Protein AF-A0A7W0QDR0-F1 (afdb_monomer)

Sequence (80 aa):
TLWLGVSLLFGLYLSHFDRYETTYGTLGGAIIFLTWLWLSNMALLFGAEINDVLADFRKDRDAAAAKLADPNEPGVDPET

pLDDT: mean 75.78, std 8.97, range [54.94, 90.0]

Foldseek 3Di:
DLVVVLVVVLVVVVVVCPVVCVPQPVNSVVVSVVVNVVSVVVSVVVVVVVVVVVVVVVVVVVVVVVVVPPPPPDDDDPDD

Radius of gyration: 24.59 Å; Cα contacts (8 Å, |Δi|>4): 11; chains: 1; bounding box: 52×15×71 Å

Mean predicted aligned error: 12.6 Å

Secondary structure (DSSP, 8-state):
-HHHHHHHHHHHHHHHHTTTHHHHHHHHHHHHHHHHHHHHHHHHHHHHHHHHHHHHHHHHHHHHHHHHT-TTS----S--
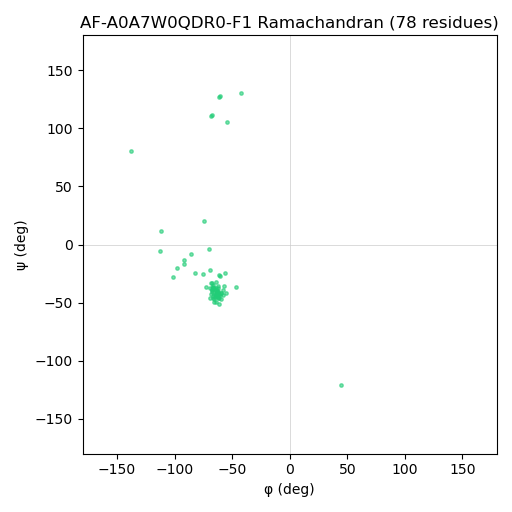
Structure (mmCIF, N/CA/C/O backbone):
data_AF-A0A7W0QDR0-F1
#
_entry.id   AF-A0A7W0QDR0-F1
#
loop_
_atom_site.group_PDB
_atom_site.id
_atom_site.type_symbol
_atom_site.label_atom_id
_atom_site.label_alt_id
_atom_site.label_comp_id
_atom_site.label_asym_id
_atom_site.label_entity_id
_atom_site.label_seq_id
_atom_site.pdbx_PDB_ins_code
_atom_site.Cartn_x
_atom_site.Cartn_y
_atom_site.Cartn_z
_atom_site.occupancy
_atom_site.B_iso_or_equiv
_atom_site.auth_seq_id
_atom_site.auth_comp_id
_atom_site.auth_asym_id
_atom_site.auth_atom_id
_atom_site.pdbx_PDB_model_num
ATOM 1 N N . THR A 1 1 ? 7.019 3.424 -7.695 1.00 60.78 1 THR A N 1
ATOM 2 C CA . THR A 1 1 ? 5.644 3.982 -7.689 1.00 60.78 1 THR A CA 1
ATOM 3 C C . THR A 1 1 ? 4.627 3.065 -7.028 1.00 60.78 1 THR A C 1
ATOM 5 O O . THR A 1 1 ? 3.651 3.581 -6.502 1.00 60.78 1 THR A O 1
ATOM 8 N N . LEU A 1 2 ? 4.873 1.749 -6.965 1.00 68.75 2 LEU A N 1
ATOM 9 C CA . LEU A 1 2 ? 4.016 0.752 -6.304 1.00 68.75 2 LEU A CA 1
ATOM 10 C C . LEU A 1 2 ? 3.538 1.143 -4.892 1.00 68.75 2 LEU A 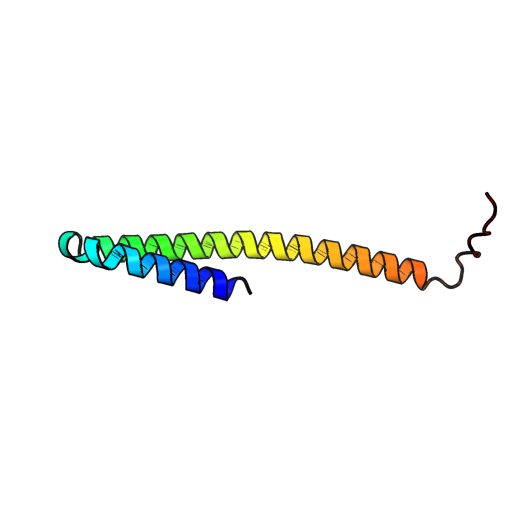C 1
ATOM 12 O O . LEU A 1 2 ? 2.384 0.913 -4.549 1.00 68.75 2 LEU A O 1
ATOM 16 N N . TRP A 1 3 ? 4.391 1.816 -4.114 1.00 72.44 3 TRP A N 1
ATOM 17 C CA . TRP A 1 3 ? 4.060 2.313 -2.775 1.00 72.44 3 TRP A CA 1
ATOM 18 C C . TRP A 1 3 ? 2.812 3.214 -2.746 1.00 72.44 3 TRP A C 1
ATOM 20 O O . TRP A 1 3 ? 1.947 3.023 -1.900 1.00 72.44 3 TRP A O 1
ATOM 30 N N . LEU A 1 4 ? 2.654 4.119 -3.720 1.00 76.62 4 LEU A N 1
ATOM 31 C CA . LEU A 1 4 ? 1.483 5.002 -3.795 1.00 76.62 4 LEU A CA 1
ATOM 32 C C . LEU A 1 4 ? 0.191 4.229 -4.088 1.00 76.62 4 LEU A C 1
ATOM 34 O O . LEU A 1 4 ? -0.855 4.556 -3.534 1.00 76.62 4 LEU A O 1
ATOM 38 N N . GLY A 1 5 ? 0.266 3.191 -4.927 1.00 80.50 5 GLY A N 1
ATOM 39 C CA . GLY A 1 5 ? -0.880 2.328 -5.221 1.00 80.50 5 GLY A CA 1
ATOM 40 C C . GLY A 1 5 ? -1.345 1.564 -3.982 1.00 80.50 5 GLY A C 1
ATOM 41 O O . GLY A 1 5 ? -2.535 1.542 -3.685 1.00 80.50 5 GLY A O 1
ATOM 42 N N . VAL A 1 6 ? -0.399 1.017 -3.213 1.00 78.75 6 VAL A N 1
ATOM 43 C CA . VAL A 1 6 ? -0.682 0.307 -1.955 1.00 78.75 6 VAL A CA 1
ATOM 44 C C . VAL A 1 6 ? -1.284 1.251 -0.908 1.00 78.75 6 VAL A C 1
ATOM 46 O O . VAL A 1 6 ? -2.277 0.899 -0.274 1.00 78.75 6 VAL A O 1
ATOM 49 N N . SER A 1 7 ? -0.752 2.470 -0.762 1.00 78.31 7 SER A N 1
ATOM 50 C CA . SER A 1 7 ? -1.294 3.469 0.170 1.00 78.31 7 SER A CA 1
ATOM 51 C C . SER A 1 7 ? -2.721 3.902 -0.183 1.00 78.31 7 SER A C 1
ATOM 53 O O . SER A 1 7 ? -3.554 4.031 0.714 1.00 78.31 7 SER A O 1
ATOM 55 N N . LEU A 1 8 ? -3.030 4.089 -1.472 1.00 83.50 8 LEU A N 1
ATOM 56 C CA . LEU A 1 8 ? -4.379 4.445 -1.923 1.00 83.50 8 LEU A CA 1
ATOM 57 C C . LEU A 1 8 ? -5.378 3.307 -1.666 1.00 83.50 8 LEU A C 1
ATOM 59 O O . LEU A 1 8 ? -6.480 3.541 -1.167 1.00 83.50 8 LEU A O 1
ATOM 63 N N . LEU A 1 9 ? -4.975 2.070 -1.970 1.00 80.81 9 LEU A N 1
ATOM 64 C CA . LEU A 1 9 ? -5.804 0.881 -1.780 1.00 80.81 9 LEU A CA 1
ATOM 65 C C . LEU A 1 9 ? -6.110 0.643 -0.295 1.00 80.81 9 LEU A C 1
ATOM 67 O O . LEU A 1 9 ? -7.245 0.334 0.064 1.00 80.81 9 LEU A O 1
ATOM 71 N N . PHE A 1 10 ? -5.127 0.871 0.578 1.00 78.88 10 PHE A N 1
ATOM 72 C CA . PHE A 1 10 ? -5.322 0.797 2.023 1.00 78.88 10 PHE A CA 1
ATOM 73 C C . PHE A 1 10 ? -6.235 1.907 2.563 1.00 78.88 10 PHE A C 1
ATOM 75 O O . PHE A 1 10 ? -7.086 1.643 3.410 1.00 78.88 10 PHE A O 1
ATOM 82 N N . GLY A 1 11 ? -6.122 3.133 2.040 1.00 79.44 11 GLY A N 1
ATOM 83 C CA . GLY A 1 11 ? -7.019 4.235 2.405 1.00 79.44 11 GLY A CA 1
ATOM 84 C C . GLY A 1 11 ? -8.487 3.968 2.044 1.00 79.44 11 GLY A C 1
ATOM 85 O O . GLY A 1 11 ? -9.380 4.245 2.844 1.00 79.44 11 GLY A O 1
ATOM 86 N N . LEU A 1 12 ? -8.748 3.373 0.872 1.00 79.75 12 LEU A N 1
ATOM 87 C CA . LEU A 1 12 ? -10.093 2.937 0.462 1.00 79.75 12 LEU A CA 1
ATOM 88 C C . LEU A 1 12 ? -10.623 1.770 1.300 1.00 79.75 12 LEU A C 1
ATOM 90 O O . LEU A 1 12 ? -11.826 1.672 1.541 1.00 79.75 12 LEU A O 1
ATOM 94 N N . TYR A 1 13 ? -9.730 0.887 1.742 1.00 76.31 13 TYR A N 1
ATOM 95 C CA . TYR A 1 13 ? -10.086 -0.206 2.631 1.00 76.31 13 TYR A CA 1
ATOM 96 C C . TYR A 1 13 ? -10.531 0.335 3.997 1.00 76.31 13 TYR A C 1
ATOM 98 O O . TYR A 1 13 ? -11.631 0.024 4.435 1.00 76.31 13 TYR A O 1
ATOM 106 N N . LEU A 1 14 ? -9.771 1.241 4.626 1.00 74.38 14 LEU A N 1
ATOM 107 C CA . LEU A 1 14 ? -10.172 1.854 5.902 1.00 74.38 14 LEU A CA 1
ATOM 108 C C . LEU A 1 14 ? -11.524 2.587 5.821 1.00 74.38 14 LEU A C 1
ATOM 110 O O . LEU A 1 14 ? -12.339 2.462 6.732 1.00 74.38 14 LEU A O 1
ATOM 114 N N . SER A 1 15 ? -11.812 3.284 4.716 1.00 74.25 15 SER A N 1
ATOM 115 C CA . SER A 1 15 ? -13.080 4.016 4.559 1.00 74.25 15 SER A CA 1
ATOM 116 C C . SER A 1 15 ? -14.319 3.119 4.418 1.00 74.25 15 SER A C 1
ATOM 118 O O . SER A 1 15 ? -15.429 3.559 4.713 1.00 74.25 15 SER A O 1
ATOM 120 N N . HIS A 1 16 ? -14.159 1.858 4.001 1.00 70.31 16 HIS A N 1
ATOM 121 C CA . HIS A 1 16 ? -15.260 0.889 3.952 1.00 70.31 16 HIS A CA 1
ATOM 122 C C . HIS A 1 16 ? -15.548 0.227 5.310 1.00 70.31 16 HIS A C 1
ATOM 124 O O . HIS A 1 16 ? -16.674 -0.225 5.536 1.00 70.31 16 HIS A O 1
ATOM 130 N N . PHE A 1 17 ? -14.564 0.172 6.213 1.00 65.62 17 PHE A N 1
ATOM 131 C CA . PHE A 1 17 ? -14.643 -0.597 7.463 1.00 65.62 17 PHE A CA 1
ATOM 132 C C . PHE A 1 17 ? -15.160 0.190 8.674 1.00 65.62 17 PHE A C 1
ATOM 134 O O . PHE A 1 17 ? -15.599 -0.432 9.642 1.00 65.62 17 PHE A O 1
ATOM 141 N N . ASP A 1 18 ? -15.232 1.518 8.578 1.00 60.09 18 ASP A N 1
ATOM 142 C CA . ASP A 1 18 ? -15.696 2.428 9.640 1.00 60.09 18 ASP A CA 1
ATOM 143 C C . ASP A 1 18 ? -17.119 2.095 10.159 1.00 60.09 18 ASP A C 1
ATOM 145 O O . ASP A 1 18 ? -17.470 2.355 11.305 1.00 60.09 18 ASP A O 1
ATOM 149 N N . ARG A 1 19 ? -17.955 1.428 9.342 1.00 59.38 19 ARG A N 1
ATOM 150 C CA . ARG A 1 19 ? -19.308 0.978 9.741 1.00 59.38 19 ARG A CA 1
ATOM 151 C C . ARG A 1 19 ? -19.383 -0.439 10.325 1.00 59.38 19 ARG A C 1
ATOM 153 O O . ARG A 1 19 ? -20.388 -0.766 10.949 1.00 59.38 19 ARG A O 1
ATOM 160 N N . TYR A 1 20 ? -18.365 -1.280 10.136 1.00 54.94 20 TYR A N 1
ATOM 161 C CA . TYR A 1 20 ? -18.349 -2.674 10.618 1.00 54.94 20 TYR A CA 1
ATOM 162 C C . TYR A 1 20 ? -17.594 -2.844 11.946 1.00 54.94 20 TYR A C 1
ATOM 164 O O . TYR A 1 20 ? -17.826 -3.808 12.679 1.00 54.94 20 TYR A O 1
ATOM 172 N N . GLU A 1 21 ? -16.727 -1.891 12.290 1.00 58.22 21 GLU A N 1
ATOM 173 C CA . GLU A 1 21 ? -15.935 -1.897 13.523 1.00 58.22 21 GLU A CA 1
ATOM 174 C C . GLU A 1 21 ? -16.806 -1.813 14.794 1.00 58.22 21 GLU A C 1
ATOM 176 O O . GLU A 1 21 ? -16.501 -2.460 15.795 1.00 58.22 21 GLU A O 1
ATOM 181 N N . THR A 1 22 ? -17.957 -1.128 14.736 1.00 61.03 22 THR A N 1
ATOM 182 C CA . THR A 1 22 ? -18.888 -0.968 15.874 1.00 61.03 22 THR A CA 1
ATOM 183 C C . THR A 1 22 ? -19.466 -2.291 16.400 1.00 61.03 22 THR A C 1
ATOM 185 O O . THR A 1 22 ? -19.809 -2.376 17.577 1.00 61.03 22 THR A O 1
ATOM 188 N N . THR A 1 23 ? -19.564 -3.338 15.573 1.00 66.19 23 THR A N 1
ATOM 189 C CA . THR A 1 23 ? -20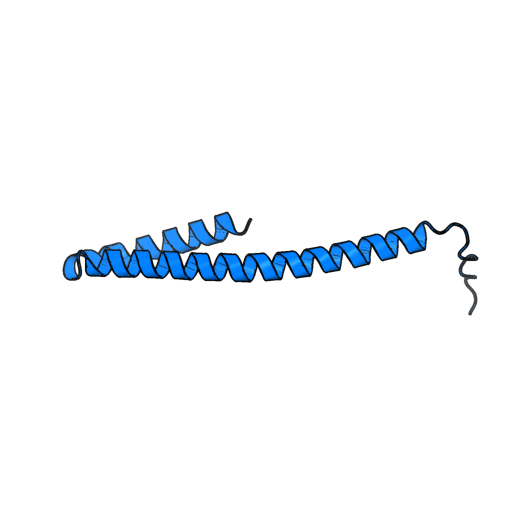.104 -4.649 15.992 1.00 66.19 23 THR A CA 1
ATOM 190 C C . THR A 1 23 ? -19.010 -5.683 16.267 1.00 66.19 23 THR A C 1
ATOM 192 O O . THR A 1 23 ? -19.214 -6.576 17.087 1.00 66.19 23 THR A O 1
ATOM 195 N N . TYR A 1 24 ? -17.847 -5.563 15.617 1.00 66.94 24 TYR A N 1
ATOM 196 C CA . TYR A 1 24 ? -16.801 -6.593 15.649 1.00 66.94 24 TYR A CA 1
ATOM 197 C C . TYR A 1 24 ? -15.513 -6.189 16.382 1.00 66.94 24 TYR A C 1
ATOM 199 O O . TYR A 1 24 ? -14.658 -7.049 16.584 1.00 66.94 24 TYR A O 1
ATOM 207 N N . GLY A 1 25 ? -15.367 -4.940 16.839 1.00 74.69 25 GLY A N 1
ATOM 208 C CA . GLY A 1 25 ? -14.284 -4.506 17.732 1.00 74.69 25 GLY A CA 1
ATOM 209 C C . GLY A 1 25 ? -12.896 -5.029 17.329 1.00 74.69 25 GLY A C 1
ATOM 210 O O . GLY A 1 25 ? -12.434 -4.826 16.208 1.00 74.69 25 GLY A O 1
ATOM 211 N N . THR A 1 26 ? -12.237 -5.771 18.225 1.00 73.69 26 THR A N 1
ATOM 212 C CA . THR A 1 26 ? -10.886 -6.333 18.020 1.00 73.69 26 THR A CA 1
ATOM 213 C C . THR A 1 26 ? -10.767 -7.308 16.839 1.00 73.69 26 THR A C 1
ATOM 215 O O . THR A 1 26 ? -9.692 -7.405 16.244 1.00 73.69 26 THR A O 1
ATOM 218 N N . LEU A 1 27 ? -11.849 -7.992 16.448 1.00 79.31 27 LEU A N 1
ATOM 219 C CA . LEU A 1 27 ? -11.891 -8.838 15.246 1.00 79.31 27 LEU A CA 1
ATOM 220 C C . LEU A 1 27 ? -11.771 -7.997 13.966 1.00 79.31 27 LEU A C 1
ATOM 222 O O . LEU A 1 27 ? -11.111 -8.422 13.020 1.00 79.31 27 LEU A O 1
ATOM 226 N N . GLY A 1 28 ? -12.329 -6.781 13.957 1.00 79.06 28 GLY A N 1
ATOM 227 C CA . GLY A 1 28 ? -12.160 -5.825 12.859 1.00 79.06 28 GLY A CA 1
ATOM 228 C C . GLY A 1 28 ? -10.696 -5.424 12.676 1.00 79.06 28 GLY A C 1
ATOM 229 O O . GLY A 1 28 ? -10.161 -5.513 11.571 1.00 79.06 28 GLY A O 1
ATOM 230 N N . GLY A 1 29 ? -10.011 -5.104 13.779 1.00 79.19 29 GLY A N 1
ATOM 231 C CA . GLY A 1 29 ? -8.577 -4.797 13.775 1.00 79.19 29 GLY A CA 1
ATOM 232 C C . GLY A 1 29 ? -7.710 -5.951 13.256 1.00 79.19 29 GLY A C 1
ATOM 233 O O . GLY A 1 29 ? -6.810 -5.734 12.443 1.00 79.19 29 GLY A O 1
ATOM 234 N N . ALA A 1 30 ? -8.016 -7.191 13.652 1.00 84.25 30 ALA A N 1
ATOM 235 C CA . ALA A 1 30 ? -7.303 -8.372 13.167 1.00 84.25 30 ALA A CA 1
ATOM 236 C C . ALA A 1 30 ? -7.465 -8.576 11.649 1.00 84.25 30 ALA A C 1
ATOM 238 O O . ALA A 1 30 ? -6.488 -8.875 10.964 1.00 84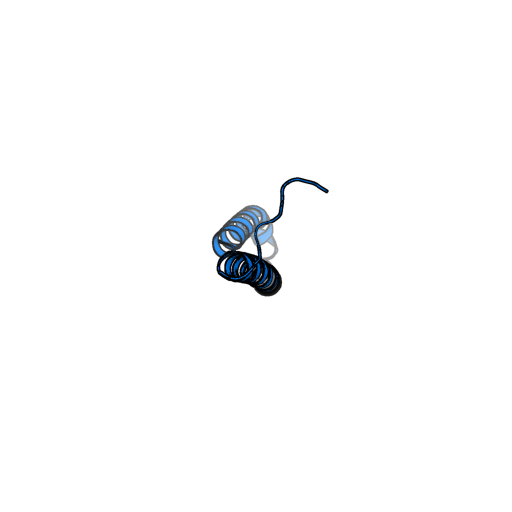.25 30 ALA A O 1
ATOM 239 N N . ILE A 1 31 ? -8.670 -8.369 11.106 1.00 83.94 31 ILE A N 1
ATOM 240 C CA . ILE A 1 31 ? -8.946 -8.484 9.664 1.00 83.94 31 ILE A CA 1
ATOM 241 C C . ILE A 1 31 ? -8.231 -7.376 8.876 1.00 83.94 31 ILE A C 1
ATOM 243 O O . ILE A 1 31 ? -7.684 -7.640 7.803 1.00 83.94 31 ILE A O 1
ATOM 247 N N . ILE A 1 32 ? -8.180 -6.149 9.408 1.00 82.88 32 ILE A N 1
ATOM 248 C CA . ILE A 1 32 ? -7.410 -5.046 8.811 1.00 82.88 32 ILE A CA 1
ATOM 249 C C . ILE A 1 32 ? -5.922 -5.397 8.765 1.00 82.88 32 ILE A C 1
ATOM 251 O O . ILE A 1 32 ? -5.283 -5.242 7.725 1.00 82.88 32 ILE A O 1
ATOM 255 N N . PHE A 1 33 ? -5.382 -5.928 9.861 1.00 84.19 33 PHE A N 1
ATOM 256 C CA . PHE A 1 33 ? -3.986 -6.345 9.931 1.00 84.19 33 PHE A CA 1
ATOM 257 C C . PHE A 1 33 ? -3.663 -7.492 8.956 1.00 84.19 33 PHE A C 1
ATOM 259 O O . PHE A 1 33 ? -2.666 -7.435 8.237 1.00 84.19 33 PHE A O 1
ATOM 266 N N . LEU A 1 34 ? -4.534 -8.502 8.865 1.00 88.56 34 LEU A N 1
ATOM 267 C CA . LEU A 1 34 ? -4.418 -9.594 7.891 1.00 88.56 34 LEU A CA 1
ATOM 268 C C . LEU A 1 34 ? -4.475 -9.089 6.446 1.00 88.56 34 LEU A C 1
ATOM 270 O O . LEU A 1 34 ? -3.669 -9.509 5.617 1.00 88.56 34 LEU A O 1
ATOM 274 N N . THR A 1 35 ? -5.378 -8.155 6.146 1.00 85.25 35 THR A N 1
ATOM 275 C CA . THR A 1 35 ? -5.493 -7.559 4.809 1.00 85.25 35 THR A CA 1
ATOM 276 C C . THR A 1 35 ? -4.266 -6.722 4.463 1.00 85.25 35 THR A C 1
ATOM 278 O O . THR A 1 35 ? -3.785 -6.776 3.334 1.00 85.25 35 THR A O 1
ATOM 281 N N . TRP A 1 36 ? -3.697 -6.011 5.438 1.00 84.00 36 TRP A N 1
ATOM 282 C CA . TRP A 1 36 ? -2.441 -5.283 5.270 1.00 84.00 36 TRP A CA 1
ATOM 283 C C . TRP A 1 36 ? -1.261 -6.210 4.948 1.00 84.00 36 TRP A C 1
ATOM 285 O O . TRP A 1 36 ? -0.490 -5.941 4.022 1.00 84.00 36 TRP A O 1
ATOM 295 N N . LEU A 1 37 ? -1.137 -7.329 5.669 1.00 87.31 37 LEU A N 1
ATOM 296 C CA . LEU A 1 37 ? -0.123 -8.347 5.382 1.00 87.31 37 LEU A CA 1
ATOM 297 C C . LEU A 1 37 ? -0.329 -8.973 3.998 1.00 87.31 37 LEU A C 1
ATOM 299 O O . LEU A 1 37 ? 0.635 -9.161 3.256 1.00 87.31 37 LEU A O 1
ATOM 303 N N . TRP A 1 38 ? -1.580 -9.240 3.622 1.00 87.00 38 TRP A N 1
ATOM 304 C CA . TRP A 1 38 ? -1.919 -9.783 2.311 1.00 87.00 38 TRP A CA 1
ATOM 305 C C . TRP A 1 38 ? -1.587 -8.807 1.169 1.00 87.00 38 TRP A C 1
ATOM 307 O O . TRP A 1 38 ? -0.936 -9.206 0.201 1.00 87.00 38 TRP A O 1
ATOM 317 N N . LEU A 1 39 ? -1.931 -7.518 1.305 1.00 85.19 39 LEU A N 1
ATOM 318 C CA . LEU A 1 39 ? -1.542 -6.470 0.349 1.00 85.19 39 LEU A CA 1
ATOM 319 C C . LEU A 1 39 ? -0.019 -6.346 0.236 1.00 85.19 39 LEU A C 1
ATOM 321 O O . LEU A 1 39 ? 0.499 -6.189 -0.867 1.00 85.19 39 LEU A O 1
ATOM 325 N N . SER A 1 40 ? 0.701 -6.421 1.358 1.00 85.19 40 SER A N 1
ATOM 326 C CA . SER A 1 40 ? 2.167 -6.340 1.361 1.00 85.19 40 SER A CA 1
ATOM 327 C C . SER A 1 40 ? 2.794 -7.511 0.601 1.00 85.19 40 SER A C 1
ATOM 329 O O . SER A 1 40 ? 3.722 -7.311 -0.179 1.00 85.19 40 SER A O 1
ATOM 331 N N . ASN A 1 41 ? 2.248 -8.721 0.760 1.00 90.00 41 ASN A N 1
ATOM 332 C CA . ASN A 1 41 ? 2.683 -9.891 0.000 1.00 90.00 41 ASN A CA 1
ATOM 333 C C . ASN A 1 41 ? 2.423 -9.727 -1.508 1.00 90.00 41 ASN A C 1
ATOM 335 O O . ASN A 1 41 ? 3.306 -9.993 -2.322 1.00 90.00 41 ASN A O 1
ATOM 339 N N . MET A 1 42 ? 1.243 -9.223 -1.884 1.00 87.25 42 MET A N 1
ATOM 340 C CA . MET A 1 42 ? 0.932 -8.910 -3.284 1.00 87.25 42 MET A CA 1
ATOM 341 C C . MET A 1 42 ? 1.886 -7.855 -3.852 1.00 87.25 42 MET A C 1
ATOM 343 O O . MET A 1 42 ? 2.401 -8.026 -4.953 1.00 87.25 42 MET A O 1
ATOM 347 N N . ALA A 1 43 ? 2.192 -6.798 -3.097 1.00 85.44 43 ALA A N 1
ATOM 348 C CA . ALA A 1 43 ? 3.142 -5.775 -3.519 1.00 85.44 43 ALA A CA 1
ATOM 349 C C . ALA A 1 43 ? 4.563 -6.334 -3.721 1.00 85.44 43 ALA A C 1
ATOM 351 O O . ALA A 1 43 ? 5.247 -5.933 -4.658 1.00 85.44 43 ALA A O 1
ATOM 352 N N . LEU A 1 44 ? 5.011 -7.274 -2.886 1.00 85.44 44 LEU A N 1
ATOM 353 C CA . LEU A 1 44 ? 6.320 -7.913 -3.050 1.00 85.44 44 LEU A CA 1
ATOM 354 C C . LEU A 1 44 ? 6.386 -8.774 -4.317 1.00 85.44 44 LEU A C 1
ATOM 356 O O . LEU A 1 44 ? 7.339 -8.643 -5.083 1.00 85.44 44 LEU A O 1
ATOM 360 N N . LEU A 1 45 ? 5.363 -9.598 -4.563 1.00 86.81 45 LEU A N 1
ATOM 361 C CA . LEU A 1 45 ? 5.274 -10.430 -5.768 1.00 86.81 45 LEU A CA 1
ATOM 362 C C . LEU A 1 45 ? 5.232 -9.575 -7.039 1.00 86.81 45 LEU A C 1
ATOM 364 O O . LEU A 1 45 ? 6.061 -9.750 -7.928 1.00 86.81 45 LEU A O 1
ATOM 368 N N . PHE A 1 46 ? 4.333 -8.588 -7.092 1.00 84.38 46 PHE A N 1
ATOM 369 C CA . PHE A 1 46 ? 4.250 -7.668 -8.229 1.00 84.38 46 PHE A CA 1
ATOM 370 C C . PHE A 1 46 ? 5.527 -6.840 -8.406 1.00 84.38 46 PHE A C 1
ATOM 372 O O . PHE A 1 46 ? 5.927 -6.560 -9.531 1.00 84.38 46 PHE A O 1
ATOM 379 N N . GLY A 1 47 ? 6.183 -6.443 -7.314 1.00 82.19 47 GLY A N 1
ATOM 380 C CA . GLY A 1 47 ? 7.460 -5.738 -7.370 1.00 82.19 47 GLY A CA 1
ATOM 381 C C . GLY A 1 47 ? 8.563 -6.576 -8.017 1.00 82.19 47 GLY A C 1
ATOM 382 O O . GLY A 1 47 ? 9.321 -6.045 -8.827 1.00 82.19 47 GLY A O 1
ATOM 383 N N . ALA A 1 48 ? 8.628 -7.871 -7.695 1.00 82.19 48 ALA A N 1
ATOM 384 C CA . ALA A 1 48 ? 9.586 -8.799 -8.287 1.00 82.19 48 ALA A CA 1
ATOM 385 C C . ALA A 1 48 ? 9.325 -9.009 -9.787 1.00 82.19 48 ALA A C 1
ATOM 387 O O . ALA A 1 48 ? 10.250 -8.868 -10.583 1.00 82.19 48 ALA A O 1
ATOM 388 N N . GLU A 1 49 ? 8.069 -9.242 -10.173 1.00 82.38 49 GLU A N 1
ATOM 389 C CA . GLU A 1 49 ? 7.661 -9.419 -11.574 1.00 82.38 49 GLU A CA 1
ATOM 390 C C . GLU A 1 49 ? 7.988 -8.179 -12.425 1.00 82.38 49 GLU A C 1
ATOM 392 O O . GLU A 1 49 ? 8.599 -8.272 -13.487 1.00 82.38 49 GLU A O 1
ATOM 397 N N . ILE A 1 50 ? 7.646 -6.983 -11.928 1.00 83.50 50 ILE A N 1
ATOM 398 C CA . ILE A 1 50 ? 7.931 -5.719 -12.623 1.00 83.50 50 ILE A CA 1
ATOM 399 C C . ILE A 1 50 ? 9.442 -5.490 -12.745 1.00 83.50 50 ILE A C 1
ATOM 401 O O . ILE A 1 50 ? 9.900 -4.961 -13.758 1.00 83.50 50 ILE A O 1
ATOM 405 N N . ASN A 1 51 ? 10.220 -5.855 -11.723 1.00 83.19 51 ASN A N 1
ATOM 406 C CA . ASN A 1 51 ? 11.671 -5.714 -11.759 1.00 83.19 51 ASN A CA 1
ATOM 407 C C . ASN A 1 51 ? 12.309 -6.635 -12.808 1.00 83.19 51 ASN A C 1
ATOM 409 O O . ASN A 1 51 ? 13.243 -6.208 -13.481 1.00 83.19 51 ASN A O 1
ATOM 413 N N . ASP A 1 52 ? 11.790 -7.852 -12.970 1.00 81.81 52 ASP A N 1
ATOM 414 C CA . ASP A 1 52 ? 12.280 -8.811 -13.964 1.00 81.81 52 ASP A CA 1
ATOM 415 C C . ASP A 1 52 ? 11.953 -8.350 -15.393 1.00 81.81 52 ASP A C 1
ATOM 417 O O . ASP A 1 52 ? 12.843 -8.241 -16.236 1.00 81.81 52 ASP A O 1
ATOM 421 N N . VAL A 1 53 ? 10.710 -7.911 -15.628 1.00 79.62 53 VAL A N 1
ATOM 422 C CA . VAL A 1 53 ? 10.295 -7.303 -16.905 1.00 79.62 53 VAL A CA 1
ATOM 423 C C . VAL A 1 53 ? 11.145 -6.073 -17.238 1.00 79.62 53 VAL A C 1
ATOM 425 O O . VAL A 1 53 ? 11.589 -5.896 -18.371 1.00 79.62 53 VAL A O 1
ATOM 428 N N . LEU A 1 54 ? 11.405 -5.203 -16.260 1.00 79.44 54 LEU A N 1
ATOM 429 C CA . LEU A 1 54 ? 12.206 -4.001 -16.484 1.00 79.44 54 LEU A CA 1
ATOM 430 C C . LEU A 1 54 ? 13.683 -4.324 -16.764 1.00 79.44 54 LEU A C 1
ATOM 432 O O . LEU A 1 54 ? 14.338 -3.588 -17.509 1.00 79.44 54 LEU A O 1
ATOM 436 N N . ALA A 1 55 ? 14.215 -5.388 -16.162 1.00 77.50 55 ALA A N 1
ATOM 437 C CA . ALA A 1 55 ? 15.574 -5.851 -16.409 1.00 77.50 55 ALA A CA 1
ATOM 438 C C . ALA A 1 55 ? 15.731 -6.402 -17.833 1.00 77.50 55 ALA A C 1
ATOM 440 O O . ALA A 1 55 ? 16.716 -6.072 -18.495 1.00 77.50 55 ALA A O 1
ATOM 441 N N . ASP A 1 56 ? 14.746 -7.155 -18.323 1.00 79.38 56 ASP A N 1
ATOM 442 C CA . ASP A 1 56 ? 14.734 -7.697 -19.685 1.00 79.38 56 ASP A CA 1
ATOM 443 C C . ASP A 1 56 ? 14.676 -6.578 -20.739 1.00 79.38 56 ASP A C 1
ATOM 445 O O . ASP A 1 56 ? 15.561 -6.462 -21.588 1.00 79.38 56 ASP A O 1
ATOM 449 N N . PHE A 1 57 ? 13.751 -5.622 -20.576 1.00 77.38 57 PHE A N 1
ATOM 450 C CA . PHE A 1 57 ? 13.658 -4.443 -21.449 1.00 77.38 57 PHE A CA 1
ATOM 451 C C . PHE A 1 57 ? 14.948 -3.614 -21.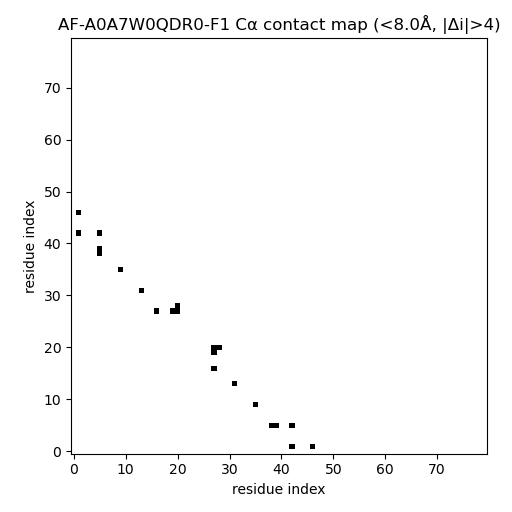506 1.00 77.38 57 PHE A C 1
ATOM 453 O O . PHE A 1 57 ? 15.273 -3.030 -22.541 1.00 77.38 57 PHE A O 1
ATOM 460 N N . ARG A 1 58 ? 15.686 -3.509 -20.394 1.00 76.00 58 ARG A N 1
ATOM 461 C CA . ARG A 1 58 ? 16.990 -2.826 -20.372 1.00 76.00 58 ARG A CA 1
ATOM 462 C C . ARG A 1 58 ? 18.033 -3.597 -21.169 1.00 76.00 58 ARG A C 1
ATOM 464 O O . ARG A 1 58 ? 18.777 -2.984 -21.927 1.00 76.00 58 ARG A O 1
ATOM 471 N N . LYS A 1 59 ? 18.056 -4.920 -21.019 1.00 80.44 59 LYS A N 1
ATOM 472 C CA . LYS A 1 59 ? 19.010 -5.806 -21.680 1.00 80.44 59 LYS A CA 1
ATOM 473 C C . LYS A 1 59 ? 18.851 -5.780 -23.199 1.00 80.44 59 LYS A C 1
ATOM 475 O O . LYS A 1 59 ? 19.851 -5.642 -23.896 1.00 80.44 59 LYS A O 1
ATOM 480 N N . ASP A 1 60 ? 17.617 -5.803 -23.696 1.00 80.06 60 ASP A N 1
ATOM 481 C CA . ASP A 1 60 ? 17.316 -5.670 -25.128 1.00 80.06 60 ASP A CA 1
ATOM 482 C C . ASP A 1 60 ? 17.771 -4.326 -25.691 1.00 80.06 60 ASP A C 1
ATOM 484 O O . ASP A 1 60 ? 18.360 -4.243 -26.769 1.00 80.06 60 ASP A O 1
ATOM 488 N N . ARG A 1 61 ? 17.536 -3.249 -24.940 1.00 80.38 61 ARG A N 1
ATOM 489 C CA . ARG A 1 61 ? 17.912 -1.900 -25.360 1.00 80.38 61 ARG A CA 1
ATOM 490 C C . ARG A 1 61 ? 19.428 -1.702 -25.370 1.00 80.38 61 ARG A C 1
ATOM 492 O O . ARG A 1 61 ? 19.945 -1.035 -26.263 1.00 80.38 61 ARG A O 1
ATOM 499 N N . ASP A 1 62 ? 20.126 -2.285 -24.402 1.00 81.00 62 ASP A N 1
ATOM 500 C CA . ASP A 1 62 ? 21.586 -2.252 -24.320 1.00 81.00 62 ASP A CA 1
ATOM 501 C C . ASP A 1 62 ? 22.219 -3.156 -25.395 1.00 81.00 62 ASP A C 1
ATOM 503 O O . ASP A 1 62 ? 23.213 -2.768 -26.006 1.00 81.00 62 ASP A O 1
ATOM 507 N N . ALA A 1 63 ? 21.612 -4.307 -25.713 1.00 78.81 63 ALA A N 1
ATOM 508 C CA . ALA A 1 63 ? 22.022 -5.167 -26.825 1.00 78.81 63 ALA A CA 1
ATOM 509 C C . ALA A 1 63 ? 21.817 -4.487 -28.190 1.00 78.81 63 ALA A C 1
ATOM 511 O O . ALA A 1 63 ? 22.703 -4.533 -29.042 1.00 78.81 63 ALA A O 1
ATOM 512 N N . ALA A 1 64 ? 20.687 -3.800 -28.385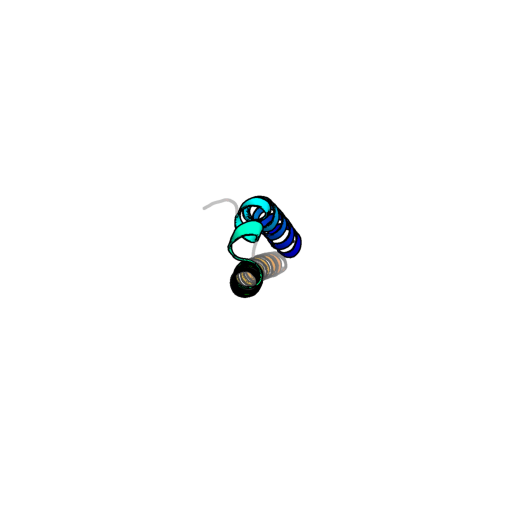 1.00 77.56 64 ALA A N 1
ATOM 513 C CA . ALA A 1 64 ? 20.427 -3.005 -29.582 1.00 77.56 64 ALA A CA 1
ATOM 514 C C . ALA A 1 64 ? 21.412 -1.829 -29.710 1.00 77.56 64 ALA A C 1
ATOM 516 O O . ALA A 1 64 ? 21.947 -1.588 -30.790 1.00 77.56 64 ALA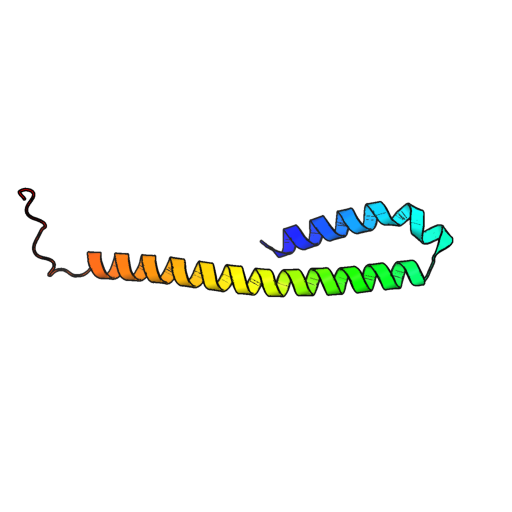 A O 1
ATOM 517 N N . ALA A 1 65 ? 21.708 -1.132 -28.609 1.00 78.06 65 ALA A N 1
ATOM 518 C CA . ALA A 1 65 ? 22.699 -0.057 -28.591 1.00 78.06 65 ALA A CA 1
ATOM 519 C C . ALA A 1 65 ? 24.121 -0.568 -28.880 1.00 78.06 65 ALA A C 1
ATOM 521 O O . ALA A 1 65 ? 24.861 0.084 -29.611 1.00 78.06 65 ALA A O 1
ATOM 522 N N . ALA A 1 66 ? 24.494 -1.743 -28.361 1.00 78.62 66 ALA A N 1
ATOM 523 C CA . ALA A 1 66 ? 25.781 -2.376 -28.642 1.00 78.62 66 ALA A CA 1
ATOM 524 C C . ALA A 1 66 ? 25.917 -2.801 -30.114 1.00 78.62 66 ALA A C 1
ATOM 526 O O . ALA A 1 66 ? 26.989 -2.639 -30.688 1.00 78.62 66 ALA A O 1
ATOM 527 N N . LYS A 1 67 ? 24.832 -3.279 -30.739 1.00 72.56 67 LYS A N 1
ATOM 528 C CA . LYS A 1 67 ? 24.810 -3.651 -32.163 1.00 72.56 67 LYS A CA 1
ATOM 529 C C . LYS A 1 67 ? 24.974 -2.440 -33.089 1.00 72.56 67 LYS A C 1
ATOM 531 O O . LYS A 1 67 ? 25.672 -2.528 -34.084 1.00 72.56 67 LYS A O 1
ATOM 536 N N . LEU A 1 68 ? 24.381 -1.300 -32.726 1.00 75.06 68 LEU A N 1
ATOM 537 C CA . LEU A 1 68 ? 24.516 -0.033 -33.462 1.00 75.06 68 LEU A CA 1
ATOM 538 C C . LEU A 1 68 ? 25.872 0.658 -33.246 1.00 75.06 68 LEU A C 1
ATOM 540 O O . LEU A 1 68 ? 26.289 1.467 -34.070 1.00 75.06 68 LEU A O 1
ATOM 544 N N . ALA A 1 69 ? 26.531 0.390 -32.117 1.00 73.38 69 ALA A N 1
ATOM 545 C CA . ALA A 1 69 ? 27.841 0.941 -31.788 1.00 73.38 69 ALA A CA 1
ATOM 546 C C . ALA A 1 69 ? 29.004 0.121 -32.367 1.00 73.38 69 ALA A C 1
ATOM 548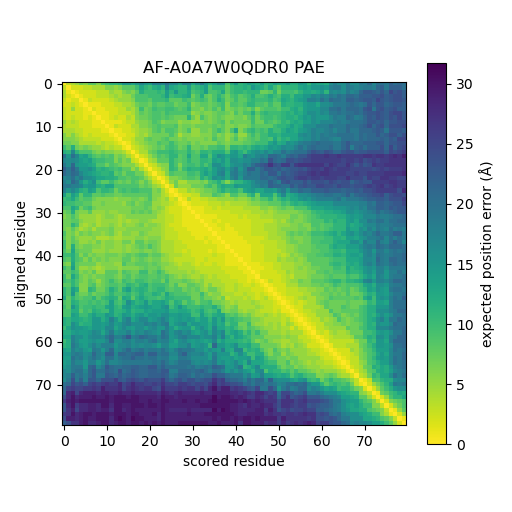 O O . ALA A 1 69 ? 30.144 0.576 -32.268 1.00 73.38 69 ALA A O 1
ATOM 549 N N . ASP A 1 70 ? 28.737 -1.055 -32.950 1.00 68.69 70 ASP A N 1
ATOM 550 C CA . ASP A 1 70 ? 29.729 -1.815 -33.707 1.00 68.69 70 ASP A CA 1
ATOM 551 C C . ASP A 1 70 ? 30.076 -1.051 -34.999 1.00 68.69 70 ASP A C 1
ATOM 553 O O . ASP A 1 70 ? 29.245 -0.960 -35.905 1.00 68.69 70 ASP A O 1
ATOM 557 N N . PRO A 1 71 ? 31.296 -0.494 -35.125 1.00 66.31 7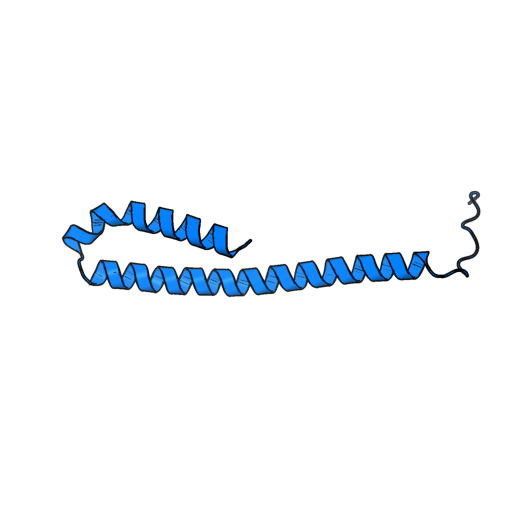1 PRO A N 1
ATOM 558 C CA . PRO A 1 71 ? 31.704 0.266 -36.303 1.00 66.31 71 PRO A CA 1
ATOM 559 C C . PRO A 1 71 ? 31.899 -0.603 -37.555 1.00 66.31 71 PRO A C 1
ATOM 561 O O . PRO A 1 71 ? 32.233 -0.058 -38.606 1.00 66.31 71 PRO A O 1
ATOM 564 N N . ASN A 1 72 ? 31.767 -1.932 -37.446 1.00 66.69 72 ASN A N 1
ATOM 565 C CA . ASN A 1 72 ? 32.079 -2.881 -38.512 1.00 66.69 72 ASN A CA 1
ATOM 566 C C . ASN A 1 72 ? 30.861 -3.610 -39.096 1.00 66.69 72 ASN A C 1
ATOM 568 O O . ASN A 1 72 ? 31.073 -4.550 -39.862 1.00 66.69 72 ASN A O 1
ATOM 572 N N . GLU A 1 73 ? 29.616 -3.207 -38.811 1.00 62.22 73 GLU A N 1
ATOM 573 C CA . GLU A 1 73 ? 28.501 -3.628 -39.671 1.00 62.22 73 GLU A CA 1
ATOM 574 C C . GLU A 1 73 ? 28.677 -2.939 -41.038 1.00 62.22 73 GLU A C 1
ATOM 576 O O . GLU A 1 73 ? 28.578 -1.709 -41.120 1.00 62.22 73 GLU A O 1
ATOM 581 N N . PRO A 1 74 ? 28.990 -3.683 -42.122 1.00 59.41 74 PRO A N 1
ATOM 582 C CA . PRO A 1 74 ? 29.062 -3.094 -43.449 1.00 59.41 74 PRO A CA 1
ATOM 583 C C . PRO A 1 74 ? 27.677 -2.536 -43.750 1.00 59.41 74 PRO A C 1
ATOM 585 O O . PRO A 1 74 ? 26.687 -3.243 -43.557 1.00 59.41 74 PRO A O 1
ATOM 588 N N . GLY A 1 75 ? 27.622 -1.262 -44.147 1.00 63.47 75 GLY A N 1
ATOM 589 C CA . GLY A 1 75 ? 26.376 -0.546 -44.383 1.00 63.47 75 GLY A CA 1
ATOM 590 C C . GLY A 1 75 ? 25.370 -1.419 -45.122 1.00 63.47 75 GLY A C 1
ATOM 591 O O . GLY A 1 75 ? 25.712 -2.058 -46.115 1.00 63.47 75 GLY A O 1
ATOM 592 N N . VAL A 1 76 ? 24.146 -1.470 -44.597 1.00 66.44 76 VAL A N 1
ATOM 593 C CA . VAL A 1 76 ? 23.008 -2.047 -45.308 1.00 66.44 76 VAL A CA 1
ATOM 594 C C . VAL A 1 76 ? 22.928 -1.329 -46.651 1.00 66.44 76 VAL A C 1
ATOM 596 O O . VAL A 1 76 ? 22.558 -0.154 -46.705 1.00 66.44 76 VAL A O 1
ATOM 599 N N . ASP A 1 77 ? 23.340 -2.022 -47.711 1.00 64.44 77 ASP A N 1
ATOM 600 C CA . ASP A 1 77 ? 23.147 -1.561 -49.076 1.00 64.44 77 ASP A CA 1
ATOM 601 C C . ASP A 1 77 ? 21.634 -1.441 -49.305 1.00 64.44 77 ASP A C 1
ATOM 603 O O . ASP A 1 77 ? 20.900 -2.401 -49.053 1.00 64.44 77 ASP A O 1
ATOM 607 N N . PRO A 1 78 ? 21.128 -0.284 -49.763 1.00 61.97 78 PRO A N 1
ATOM 608 C CA . PRO A 1 78 ? 19.695 -0.071 -49.936 1.00 61.97 78 PRO A CA 1
ATOM 609 C C . PRO A 1 78 ? 19.081 -0.799 -51.152 1.00 61.97 78 PRO A C 1
ATOM 611 O O . PRO A 1 78 ? 17.994 -0.420 -51.579 1.00 61.97 78 PRO A O 1
ATOM 614 N N . GLU A 1 79 ? 19.705 -1.848 -51.703 1.00 57.47 79 GLU A N 1
ATOM 615 C CA . GLU A 1 79 ? 19.160 -2.621 -52.832 1.00 57.47 79 GLU A CA 1
ATOM 616 C C . GLU A 1 79 ? 19.351 -4.148 -52.679 1.00 57.47 79 GLU A C 1
ATOM 618 O O . GLU A 1 79 ? 20.236 -4.724 -53.303 1.00 57.47 79 GLU A O 1
ATOM 623 N N . THR A 1 80 ? 18.477 -4.806 -51.899 1.00 55.44 80 THR A N 1
ATOM 624 C CA . THR A 1 80 ? 17.868 -6.132 -52.191 1.00 55.44 80 THR A CA 1
ATOM 625 C C . THR A 1 80 ? 16.562 -6.293 -51.426 1.00 55.44 80 THR A C 1
ATOM 627 O O . THR A 1 80 ? 16.591 -6.042 -50.199 1.00 55.44 80 THR A O 1
#

Solvent-accessible surface area (backbone atoms only — not comparable to full-atom values): 4738 Å² total; per-residue (Å²): 115,68,67,60,55,53,53,52,52,52,53,57,50,54,71,66,43,72,79,56,34,84,81,43,50,72,59,40,55,51,53,52,52,51,50,50,53,51,52,51,52,51,50,52,53,53,48,51,55,52,51,51,55,52,49,50,57,49,50,54,51,51,51,52,50,52,61,71,65,45,89,77,67,75,75,83,70,96,81,129